Protein AF-A0AAN6GXK7-F1 (afdb_monomer)

Mean predicted aligned error: 8.93 Å

pLDDT: mean 79.87, std 12.77, range [41.44, 94.12]

Solvent-accessible surface area (backbone atoms only — not comparable to full-atom values): 8066 Å² total; per-residue (Å²): 114,95,86,64,70,88,69,85,38,82,77,49,54,64,47,58,82,76,36,94,80,58,89,60,77,57,80,69,54,74,74,61,69,70,63,51,77,49,72,40,46,93,79,42,76,53,55,37,91,84,81,66,44,66,48,57,60,48,28,38,41,39,38,28,72,37,100,48,91,55,30,37,30,41,39,36,23,41,62,41,72,62,52,92,84,50,86,25,40,27,38,35,74,74,49,39,32,43,35,32,75,84,79,69,49,73,46,77,56,86,75,92,74,80,72,55,49,74,48,78,76,72,95,70,81,75,84,85,124

Organism: NCBI:txid329885

Structure (mmCIF, N/CA/C/O backbone):
data_AF-A0AAN6GXK7-F1
#
_entry.id   AF-A0AAN6GXK7-F1
#
loop_
_atom_site.group_PDB
_atom_site.id
_atom_site.type_symbol
_atom_site.label_atom_id
_atom_site.label_alt_id
_atom_site.label_comp_id
_atom_site.label_asym_id
_atom_site.label_entity_id
_atom_site.label_seq_id
_atom_site.pdbx_PDB_ins_code
_atom_site.Cartn_x
_atom_site.Cartn_y
_atom_site.Cartn_z
_atom_site.occupancy
_atom_site.B_iso_or_equiv
_atom_site.auth_seq_id
_atom_site.auth_comp_id
_atom_site.auth_asym_id
_atom_site.auth_atom_id
_atom_site.pdbx_PDB_model_num
ATOM 1 N N . PRO A 1 1 ? 4.589 6.728 -20.899 1.00 56.38 1 PRO A N 1
ATOM 2 C CA . PRO A 1 1 ? 4.367 5.264 -20.802 1.00 56.38 1 PRO A CA 1
ATOM 3 C C . PRO A 1 1 ? 2.864 5.000 -20.832 1.00 56.38 1 PRO A C 1
ATOM 5 O O . PRO A 1 1 ? 2.142 5.814 -20.269 1.00 56.38 1 PRO A O 1
ATOM 8 N N . ALA A 1 2 ? 2.403 3.942 -21.505 1.00 59.19 2 ALA A N 1
ATOM 9 C CA . ALA A 1 2 ? 0.967 3.681 -21.669 1.00 59.19 2 ALA A CA 1
ATOM 10 C C . ALA A 1 2 ? 0.230 3.501 -20.326 1.00 59.19 2 ALA A C 1
ATOM 12 O O . ALA A 1 2 ? -0.938 3.849 -20.218 1.00 59.19 2 ALA A O 1
ATOM 13 N N . ASP A 1 3 ? 0.948 3.058 -19.290 1.00 64.94 3 ASP A N 1
ATOM 14 C CA . ASP A 1 3 ? 0.395 2.789 -17.958 1.00 64.94 3 ASP A CA 1
ATOM 15 C C . ASP A 1 3 ? 0.373 4.015 -17.024 1.00 64.94 3 ASP A C 1
ATOM 17 O O . ASP A 1 3 ? 0.052 3.892 -15.842 1.00 64.94 3 ASP A O 1
ATOM 21 N N . VAL A 1 4 ? 0.762 5.206 -17.502 1.00 68.19 4 VAL A N 1
ATOM 22 C CA . VAL A 1 4 ? 0.724 6.418 -16.668 1.00 68.19 4 VAL A CA 1
ATOM 23 C C . VAL A 1 4 ? -0.699 6.960 -16.603 1.00 68.19 4 VAL A C 1
ATOM 25 O O . VAL A 1 4 ? -1.271 7.390 -17.601 1.00 68.19 4 VAL A O 1
ATOM 28 N N . VAL A 1 5 ? -1.246 6.995 -15.391 1.00 72.81 5 VAL A N 1
ATOM 29 C CA . VAL A 1 5 ? -2.572 7.546 -15.108 1.00 72.81 5 VAL A CA 1
ATOM 30 C C . VAL A 1 5 ? -2.443 9.032 -14.774 1.00 72.81 5 VAL A C 1
ATOM 32 O O . VAL A 1 5 ? -2.166 9.406 -13.638 1.00 72.81 5 VAL A O 1
ATOM 35 N N . HIS A 1 6 ? -2.637 9.895 -15.771 1.00 73.69 6 HIS A N 1
ATOM 36 C CA . HIS A 1 6 ? -2.433 11.345 -15.632 1.00 73.69 6 HIS A CA 1
ATOM 37 C C . HIS A 1 6 ? -3.462 12.057 -14.739 1.00 73.69 6 HIS A C 1
ATOM 39 O O . HIS A 1 6 ? -3.205 13.159 -14.267 1.00 73.69 6 HIS A O 1
ATOM 45 N N . TYR A 1 7 ? -4.616 11.439 -14.501 1.00 72.25 7 TYR A N 1
ATOM 46 C CA . TYR A 1 7 ? -5.739 12.053 -13.790 1.00 72.25 7 TYR A CA 1
ATOM 47 C C . TYR A 1 7 ? -5.865 11.609 -12.324 1.00 72.25 7 TYR A C 1
ATOM 49 O O . TYR A 1 7 ? -6.768 12.089 -11.639 1.00 72.25 7 TYR A O 1
ATOM 57 N N . LEU A 1 8 ? -4.956 10.766 -11.809 1.00 73.88 8 LEU A N 1
ATOM 58 C CA . LEU A 1 8 ? -4.902 10.381 -10.390 1.00 73.88 8 LEU A CA 1
ATOM 59 C C . LEU A 1 8 ? -4.275 11.505 -9.544 1.00 73.88 8 LEU A C 1
ATOM 61 O O . LEU A 1 8 ? -3.184 11.381 -8.989 1.00 73.88 8 LEU A O 1
ATOM 65 N N . LEU A 1 9 ? -4.973 12.635 -9.485 1.00 76.69 9 LEU A N 1
ATOM 66 C CA . LEU A 1 9 ? -4.574 13.836 -8.759 1.00 76.69 9 LEU A CA 1
ATOM 67 C C . LEU A 1 9 ? -5.475 14.036 -7.537 1.00 76.69 9 LEU A C 1
ATOM 69 O O . LEU A 1 9 ? -6.642 13.640 -7.532 1.00 76.69 9 LEU A O 1
ATOM 73 N N . LYS A 1 10 ? -4.950 14.695 -6.497 1.00 74.06 10 LYS A N 1
ATOM 74 C CA . LYS A 1 10 ? -5.686 14.963 -5.245 1.00 74.06 10 LYS A CA 1
ATOM 75 C C . LYS A 1 10 ? -6.996 15.729 -5.482 1.00 74.06 10 LYS A C 1
ATOM 77 O O . LYS A 1 10 ? -7.983 15.490 -4.789 1.00 74.06 10 LYS A O 1
ATOM 82 N N . GLU A 1 11 ? -6.990 16.635 -6.453 1.00 76.25 11 GLU A N 1
ATOM 83 C CA . GLU A 1 11 ? -8.154 17.408 -6.902 1.00 76.25 11 GLU A CA 1
ATOM 84 C C . GLU A 1 11 ? -9.234 16.531 -7.553 1.00 76.25 11 GLU A C 1
ATOM 86 O O . GLU A 1 11 ? -10.417 16.694 -7.262 1.00 76.25 11 GLU A O 1
ATOM 91 N N . ASN A 1 12 ? -8.829 15.525 -8.330 1.00 73.31 12 ASN A N 1
ATOM 92 C CA . ASN A 1 12 ? -9.748 14.623 -9.023 1.00 73.31 12 ASN A CA 1
ATOM 93 C C . ASN A 1 12 ? -10.292 13.517 -8.108 1.00 73.31 12 ASN A C 1
ATOM 95 O O . ASN A 1 12 ? -11.348 12.957 -8.391 1.00 73.31 12 ASN A O 1
ATOM 99 N N . LEU A 1 13 ? -9.611 13.215 -6.996 1.00 71.44 13 LEU A N 1
ATOM 100 C CA . LEU A 1 13 ? -10.016 12.157 -6.066 1.00 71.44 13 LEU A CA 1
ATOM 101 C C . LEU A 1 13 ? -11.420 12.408 -5.486 1.00 71.44 13 LEU A C 1
ATOM 103 O O . LEU A 1 13 ? -12.252 11.512 -5.470 1.00 71.44 13 LEU A O 1
ATOM 107 N N . HIS A 1 14 ? -11.735 13.646 -5.094 1.00 65.25 14 HIS A N 1
ATOM 108 C CA . HIS A 1 14 ? -13.054 13.989 -4.539 1.00 65.25 14 HIS A CA 1
ATOM 109 C C . HIS A 1 14 ? -14.135 14.186 -5.614 1.00 65.25 14 HIS A C 1
ATOM 111 O O . HIS A 1 14 ? -15.325 14.101 -5.313 1.00 65.25 14 HIS A O 1
ATOM 117 N N . ALA A 1 15 ? -13.739 14.419 -6.869 1.00 61.53 15 ALA A N 1
ATOM 118 C CA . ALA A 1 15 ? -14.673 14.615 -7.974 1.00 61.53 15 ALA A CA 1
ATOM 119 C C . ALA A 1 15 ? -15.411 13.318 -8.354 1.00 61.53 15 ALA A C 1
ATOM 121 O O . ALA A 1 15 ? -16.550 13.383 -8.802 1.00 61.53 15 ALA A O 1
ATOM 122 N N . HIS A 1 16 ? -14.821 12.140 -8.131 1.00 54.53 16 HIS A N 1
ATOM 123 C CA . HIS A 1 16 ? -15.440 10.861 -8.510 1.00 54.53 16 HIS A CA 1
ATOM 124 C C . HIS A 1 16 ? -16.355 10.240 -7.455 1.00 54.53 16 HIS A C 1
ATOM 126 O O . HIS A 1 16 ? -17.267 9.503 -7.817 1.00 54.53 16 HIS A O 1
ATOM 132 N N . HIS A 1 17 ? -16.160 10.539 -6.168 1.00 57.66 17 HIS A N 1
ATOM 133 C CA . HIS A 1 17 ? -17.004 9.963 -5.113 1.00 57.66 17 HIS A CA 1
ATOM 134 C C . HIS A 1 17 ? -18.420 10.570 -5.082 1.00 57.66 17 HIS A C 1
ATOM 136 O O . HIS A 1 17 ? -19.337 9.943 -4.556 1.00 57.66 17 HIS A O 1
ATOM 142 N N . HIS A 1 18 ? -18.618 11.762 -5.664 1.00 52.94 18 HIS A N 1
ATOM 143 C CA . HIS A 1 18 ? -19.899 12.482 -5.629 1.00 52.94 18 HIS A CA 1
ATOM 144 C C . HIS A 1 18 ? -20.440 12.949 -6.987 1.00 52.94 18 HIS A C 1
ATOM 146 O O . HIS A 1 18 ? -21.598 13.356 -7.052 1.00 52.94 18 HIS A O 1
ATOM 152 N N . ARG A 1 19 ? -19.659 12.899 -8.075 1.00 53.88 19 ARG A N 1
ATOM 153 C CA . ARG A 1 19 ? -20.092 13.393 -9.391 1.00 53.88 19 ARG A CA 1
ATOM 154 C C . ARG A 1 19 ? -20.161 12.249 -10.400 1.00 53.88 19 ARG A C 1
ATOM 156 O O . ARG A 1 19 ? -19.147 11.782 -10.909 1.00 53.88 19 ARG A O 1
ATOM 163 N N . GLN A 1 20 ? -21.390 11.840 -10.702 1.00 56.00 20 GLN A N 1
ATOM 164 C CA . GLN A 1 20 ? -21.721 10.826 -11.709 1.00 56.00 20 GLN A CA 1
ATOM 165 C C . GLN A 1 20 ? -21.343 11.262 -13.147 1.00 56.00 20 GLN A C 1
ATOM 167 O O . GLN A 1 20 ? -21.242 10.411 -14.022 1.00 56.00 20 GLN A O 1
ATOM 172 N N . ASP A 1 21 ? -21.051 12.556 -13.356 1.00 55.25 21 ASP A N 1
ATOM 173 C CA . ASP A 1 21 ? -20.724 13.198 -14.647 1.00 55.25 21 ASP A CA 1
ATOM 174 C C . ASP A 1 21 ? -19.217 13.416 -14.917 1.00 55.25 21 ASP A C 1
ATOM 176 O O . ASP A 1 21 ? -18.837 14.146 -15.835 1.00 55.25 21 ASP A O 1
ATOM 180 N N . SER A 1 22 ? -18.309 12.834 -14.125 1.00 59.38 22 SER A N 1
ATOM 181 C CA . SER A 1 22 ? -16.872 12.971 -14.412 1.00 59.38 22 SER A CA 1
ATOM 182 C C . SER A 1 22 ? -16.480 12.162 -15.659 1.00 59.38 22 SER A C 1
ATOM 184 O O . SER A 1 22 ? -16.508 10.934 -15.633 1.00 59.38 22 SER A O 1
ATOM 186 N N . MET A 1 23 ? -16.063 12.840 -16.739 1.00 61.34 23 MET A N 1
ATOM 187 C CA . MET A 1 23 ? -15.588 12.215 -17.991 1.00 61.34 23 MET A CA 1
ATOM 188 C C . MET A 1 23 ? -14.196 11.560 -17.889 1.00 61.34 23 MET A C 1
ATOM 190 O O . MET A 1 23 ? -13.653 11.087 -18.888 1.00 61.34 23 MET A O 1
ATOM 194 N N . LEU A 1 24 ? -13.580 11.546 -16.705 1.00 61.44 24 LEU A N 1
ATOM 195 C CA . LEU A 1 24 ? -12.304 10.867 -16.485 1.00 61.44 24 LEU A CA 1
ATOM 196 C C . LEU A 1 24 ? -12.528 9.346 -16.382 1.00 61.44 24 LEU A C 1
ATOM 198 O O . LEU A 1 24 ? -13.565 8.924 -15.863 1.00 61.44 24 LEU A O 1
ATOM 202 N N . PRO A 1 25 ? -11.577 8.498 -16.826 1.00 64.69 25 PRO A N 1
ATOM 203 C CA . PRO A 1 25 ? -11.769 7.052 -16.799 1.00 64.69 25 PRO A CA 1
ATOM 204 C C . PRO A 1 25 ? -12.055 6.555 -15.373 1.00 64.69 25 PRO A C 1
ATOM 206 O O . PRO A 1 25 ? -11.216 6.621 -14.472 1.00 64.69 25 PRO A O 1
ATOM 209 N N . SER A 1 26 ? -13.278 6.066 -15.171 1.00 59.31 26 SER A N 1
ATOM 210 C CA . SER A 1 26 ? -13.843 5.788 -13.847 1.00 59.31 26 SER A CA 1
ATOM 211 C C . SER A 1 26 ? -13.195 4.601 -13.138 1.00 59.31 26 SER A C 1
ATOM 213 O O . SER A 1 26 ? -13.203 4.551 -11.911 1.00 59.31 26 SER A O 1
ATOM 215 N N . ALA A 1 27 ? -12.609 3.664 -13.889 1.00 65.12 27 ALA A N 1
ATOM 216 C CA . ALA A 1 27 ? -12.121 2.398 -13.349 1.00 65.12 27 ALA A CA 1
ATOM 217 C C . ALA A 1 27 ? -11.001 2.575 -12.312 1.00 65.12 27 ALA A C 1
ATOM 219 O O . ALA A 1 27 ? -11.037 1.933 -11.271 1.00 65.12 27 ALA A O 1
ATOM 220 N N . VAL A 1 28 ? -10.031 3.462 -12.561 1.00 67.50 28 VAL A N 1
ATOM 221 C CA . VAL A 1 28 ? -8.910 3.682 -11.624 1.00 67.50 28 VAL A CA 1
ATOM 222 C C . VAL A 1 28 ? -9.302 4.637 -10.495 1.00 67.50 28 VAL A C 1
ATOM 224 O O . VAL A 1 28 ? -8.843 4.482 -9.368 1.00 67.50 28 VAL A O 1
ATOM 227 N N . MET A 1 29 ? -10.165 5.617 -10.777 1.00 73.31 29 MET A N 1
ATOM 228 C CA . MET A 1 29 ? -10.552 6.635 -9.794 1.00 73.31 29 MET A CA 1
ATOM 229 C C . MET A 1 29 ? -11.555 6.129 -8.758 1.00 73.31 29 MET A C 1
ATOM 231 O O . MET A 1 29 ? -11.532 6.607 -7.630 1.00 73.31 29 MET A O 1
ATOM 235 N N . LYS A 1 30 ? -12.425 5.177 -9.119 1.00 72.44 30 LYS A N 1
ATOM 236 C CA . LYS A 1 30 ? -13.468 4.648 -8.225 1.00 72.44 30 LYS A CA 1
ATOM 237 C C . LYS A 1 30 ? -12.894 3.975 -6.976 1.00 72.44 30 LYS A C 1
ATOM 239 O O . LYS A 1 30 ? -13.465 4.115 -5.899 1.00 72.44 30 LYS A O 1
ATOM 244 N N . ASP A 1 31 ? -11.778 3.269 -7.133 1.00 75.50 31 ASP A N 1
ATOM 245 C CA . ASP A 1 31 ? -11.151 2.493 -6.058 1.00 75.50 31 ASP A CA 1
ATOM 246 C C . ASP A 1 31 ? -9.922 3.212 -5.465 1.00 75.50 31 ASP A C 1
ATOM 248 O O . ASP A 1 31 ? -9.176 2.645 -4.664 1.00 75.50 31 ASP A O 1
ATOM 252 N N . ALA A 1 32 ? -9.688 4.470 -5.855 1.00 79.62 32 ALA A N 1
ATOM 253 C CA . ALA A 1 32 ? -8.565 5.255 -5.372 1.00 79.62 32 ALA A CA 1
ATOM 254 C C . ALA A 1 32 ? -8.785 5.669 -3.911 1.00 79.62 32 ALA A C 1
ATOM 256 O O . ALA A 1 32 ? -9.653 6.477 -3.591 1.00 79.62 32 ALA A O 1
ATOM 257 N N . LEU A 1 33 ? -7.943 5.154 -3.017 1.00 82.75 33 LEU A N 1
ATOM 258 C CA . LEU A 1 33 ? -7.975 5.516 -1.604 1.00 82.75 33 LEU A CA 1
ATOM 259 C C . LEU A 1 33 ? -6.938 6.587 -1.292 1.00 82.75 33 LEU A C 1
ATOM 261 O O . LEU A 1 33 ? -5.787 6.533 -1.738 1.00 82.75 33 LEU A O 1
ATOM 265 N N . ARG A 1 34 ? -7.318 7.533 -0.431 1.00 81.38 34 ARG A N 1
ATOM 266 C CA . ARG A 1 34 ? -6.333 8.391 0.217 1.00 81.38 34 ARG A CA 1
ATOM 267 C C . ARG A 1 34 ? -5.477 7.528 1.142 1.00 81.38 34 ARG A C 1
ATOM 269 O O . ARG A 1 34 ? -5.997 6.791 1.978 1.00 81.38 34 ARG A O 1
ATOM 276 N N . GLY A 1 35 ? -4.160 7.652 1.003 1.00 87.69 35 GLY A N 1
ATOM 277 C CA . GLY A 1 35 ? -3.220 6.910 1.829 1.00 87.69 35 GLY A CA 1
ATOM 278 C C . GLY A 1 35 ? -2.026 7.734 2.279 1.00 87.69 35 GLY A C 1
ATOM 279 O O . GLY A 1 35 ? -1.634 8.703 1.627 1.00 87.69 35 GLY A O 1
ATOM 280 N N . ARG A 1 36 ? -1.442 7.335 3.408 1.00 90.94 36 ARG A N 1
ATOM 281 C CA . ARG A 1 36 ? -0.142 7.813 3.878 1.00 90.94 36 ARG A CA 1
ATOM 282 C C . ARG A 1 36 ? 0.909 6.767 3.541 1.00 90.94 36 ARG A C 1
ATOM 284 O O . ARG A 1 36 ? 0.742 5.601 3.878 1.00 90.94 36 ARG A O 1
ATOM 291 N N . TRP A 1 37 ? 1.981 7.209 2.898 1.00 92.94 37 TRP A N 1
ATOM 292 C CA . TRP A 1 37 ? 3.093 6.362 2.485 1.00 92.94 37 TRP A CA 1
ATOM 293 C C . TRP A 1 37 ? 4.353 6.832 3.195 1.00 92.94 37 TRP A C 1
ATOM 295 O O . TRP A 1 37 ? 4.614 8.035 3.254 1.00 92.94 37 TRP A O 1
ATOM 305 N N . ARG A 1 38 ? 5.136 5.894 3.722 1.00 91.62 38 ARG A N 1
ATOM 306 C CA . ARG A 1 38 ? 6.473 6.175 4.254 1.00 91.62 38 ARG A CA 1
ATOM 307 C C . ARG A 1 38 ? 7.439 5.063 3.877 1.00 91.62 38 ARG A C 1
ATOM 309 O O . ARG A 1 38 ? 7.045 3.902 3.806 1.00 91.62 38 ARG A O 1
ATOM 316 N N . LEU A 1 39 ? 8.691 5.441 3.657 1.00 92.00 39 LEU A N 1
ATO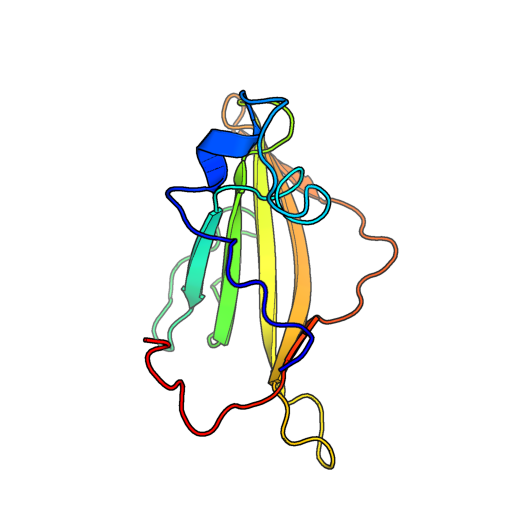M 317 C CA . LEU A 1 39 ? 9.811 4.521 3.502 1.00 92.00 39 LEU A CA 1
ATOM 318 C C . LEU A 1 39 ? 10.587 4.506 4.821 1.00 92.00 39 LEU A C 1
ATOM 320 O O . LEU A 1 39 ? 10.934 5.575 5.327 1.00 92.00 39 LEU A O 1
ATOM 324 N N . SER A 1 40 ? 10.828 3.325 5.382 1.00 90.12 40 SER A N 1
ATOM 325 C CA . SER A 1 40 ? 11.650 3.174 6.579 1.00 90.12 40 SER A CA 1
ATOM 326 C C . SER A 1 40 ? 13.114 3.496 6.263 1.00 90.12 40 SER A C 1
ATOM 328 O O . SER A 1 40 ? 13.660 3.107 5.225 1.00 90.12 40 SER A O 1
ATOM 330 N N . GLY A 1 41 ? 13.740 4.261 7.156 1.00 84.19 41 GLY A N 1
ATOM 331 C CA . GLY A 1 41 ? 15.129 4.689 7.017 1.00 84.19 41 GLY A CA 1
ATOM 332 C C . GLY A 1 41 ? 16.124 3.785 7.760 1.00 84.19 41 GLY A C 1
ATOM 333 O O . GLY A 1 41 ? 15.716 3.020 8.633 1.00 84.19 41 GLY A O 1
ATOM 334 N N . PRO A 1 42 ? 17.433 3.942 7.491 1.00 71.88 42 PRO A N 1
ATOM 335 C CA . PRO A 1 42 ? 18.525 3.163 8.102 1.00 71.88 42 PRO A CA 1
ATOM 336 C C . PRO A 1 42 ? 18.622 3.268 9.630 1.00 71.88 42 PRO A C 1
ATOM 338 O O . PRO A 1 42 ? 19.245 2.431 10.273 1.00 71.88 42 PRO A O 1
ATOM 341 N N . ALA A 1 43 ? 18.020 4.301 10.225 1.00 62.50 43 ALA A N 1
ATOM 342 C CA . ALA A 1 43 ? 18.002 4.528 11.670 1.00 62.50 43 ALA A CA 1
ATOM 343 C C . ALA A 1 43 ? 16.602 4.349 12.283 1.00 62.50 43 ALA A C 1
ATOM 345 O O . ALA A 1 43 ? 16.352 4.842 13.385 1.00 62.50 43 ALA A O 1
ATOM 346 N N . SER A 1 44 ? 15.665 3.704 11.574 1.00 69.06 44 SER A N 1
ATOM 347 C CA . SER A 1 44 ? 14.331 3.460 12.124 1.00 69.06 44 SER A CA 1
ATOM 348 C C . SER A 1 44 ? 14.418 2.415 13.237 1.00 69.06 44 SER A C 1
ATOM 350 O O . SER A 1 44 ? 14.451 1.219 12.992 1.00 69.06 44 SER A O 1
ATOM 352 N N . SER A 1 45 ? 14.465 2.872 14.487 1.00 68.62 45 SER A N 1
ATOM 353 C CA . SER A 1 45 ? 14.226 2.037 15.672 1.00 68.62 45 SER A CA 1
ATOM 354 C C . SER A 1 45 ? 12.744 2.003 16.053 1.00 68.62 45 SER A C 1
ATOM 356 O O . SER A 1 45 ? 12.377 1.529 17.132 1.00 68.62 45 SER A O 1
ATOM 358 N N . VAL A 1 46 ? 11.885 2.533 15.178 1.00 79.25 46 VAL A N 1
ATOM 359 C CA . VAL A 1 46 ? 10.444 2.561 15.384 1.00 79.25 46 VAL A CA 1
ATOM 360 C C . VAL A 1 46 ? 9.957 1.120 15.414 1.00 79.25 46 VAL A C 1
ATOM 362 O O . VAL A 1 46 ? 10.190 0.346 14.485 1.00 79.25 46 VAL A O 1
ATOM 365 N N . ARG A 1 47 ? 9.303 0.752 16.517 1.00 82.06 47 ARG A N 1
ATOM 366 C CA . ARG A 1 47 ? 8.568 -0.504 16.586 1.00 82.06 47 ARG A CA 1
ATOM 367 C C . ARG A 1 47 ? 7.270 -0.335 15.831 1.00 82.06 47 ARG A C 1
ATOM 369 O O . ARG A 1 47 ? 6.502 0.592 16.100 1.00 82.06 47 ARG A O 1
ATOM 376 N N . ASP A 1 48 ? 7.026 -1.244 14.909 1.00 80.56 48 ASP A N 1
ATOM 377 C CA . ASP A 1 48 ? 5.776 -1.284 14.197 1.00 80.56 48 ASP A CA 1
ATOM 378 C C . ASP A 1 48 ? 4.638 -1.597 15.173 1.00 80.56 48 ASP A C 1
ATOM 380 O O . ASP A 1 48 ? 4.665 -2.578 15.913 1.00 80.56 48 ASP A O 1
ATOM 384 N N . ALA A 1 49 ? 3.617 -0.746 15.185 1.00 75.75 49 ALA A N 1
ATOM 385 C CA . ALA A 1 49 ? 2.539 -0.860 16.161 1.00 75.75 49 ALA A CA 1
ATOM 386 C C . ALA A 1 49 ? 1.595 -2.055 15.911 1.00 75.75 49 ALA A C 1
ATOM 388 O O . ALA A 1 49 ? 0.754 -2.321 16.762 1.00 75.75 49 ALA A O 1
ATOM 389 N N . VAL A 1 50 ? 1.692 -2.748 14.766 1.00 77.06 50 VAL A N 1
ATOM 390 C CA . VAL A 1 50 ? 0.877 -3.945 14.481 1.00 77.06 50 VAL A CA 1
ATOM 391 C C . VAL A 1 50 ? 1.632 -5.222 14.811 1.00 77.06 50 VAL A C 1
ATOM 393 O O . VAL A 1 50 ? 1.113 -6.095 15.495 1.00 77.06 50 VAL A O 1
ATOM 396 N N . THR A 1 51 ? 2.844 -5.343 14.286 1.00 79.06 51 THR A N 1
ATOM 397 C CA . THR A 1 51 ? 3.675 -6.545 14.400 1.00 79.06 51 THR A CA 1
ATOM 398 C C . THR A 1 51 ? 4.509 -6.547 15.679 1.00 79.06 51 THR A C 1
ATOM 400 O O . THR A 1 51 ? 4.920 -7.605 16.142 1.00 79.06 51 THR A O 1
ATOM 403 N N . GLY A 1 52 ? 4.752 -5.376 16.275 1.00 82.19 52 GLY A N 1
ATOM 404 C CA . GLY A 1 52 ? 5.646 -5.203 17.421 1.00 82.19 52 GLY A CA 1
ATOM 405 C C . GLY A 1 52 ? 7.133 -5.308 17.065 1.00 82.19 52 GLY A C 1
ATOM 406 O O . GLY A 1 52 ? 7.984 -5.117 17.939 1.00 82.19 52 GLY A O 1
ATOM 407 N N . GLU A 1 53 ? 7.453 -5.592 15.801 1.00 84.12 53 GLU A N 1
ATOM 408 C CA . GLU A 1 53 ? 8.812 -5.762 15.299 1.00 84.12 53 GLU A CA 1
ATOM 409 C C . GLU A 1 53 ? 9.481 -4.408 15.055 1.00 84.12 53 GLU A C 1
ATOM 411 O O . GLU A 1 53 ? 8.823 -3.393 14.821 1.00 84.12 53 GLU A O 1
ATOM 416 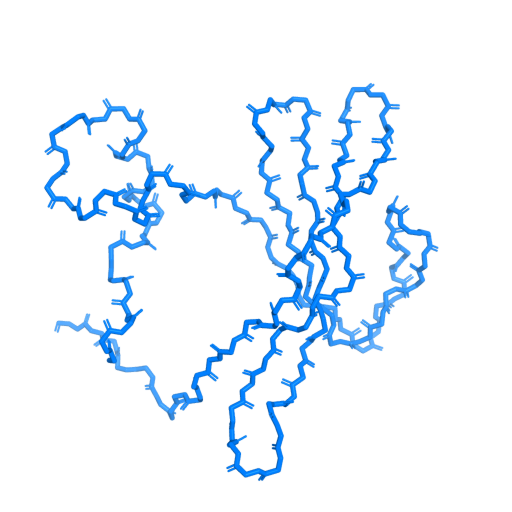N N . VAL A 1 54 ? 10.811 -4.375 15.128 1.00 85.56 54 VAL A N 1
ATOM 417 C CA . VAL A 1 54 ? 11.569 -3.187 14.726 1.00 85.56 54 VA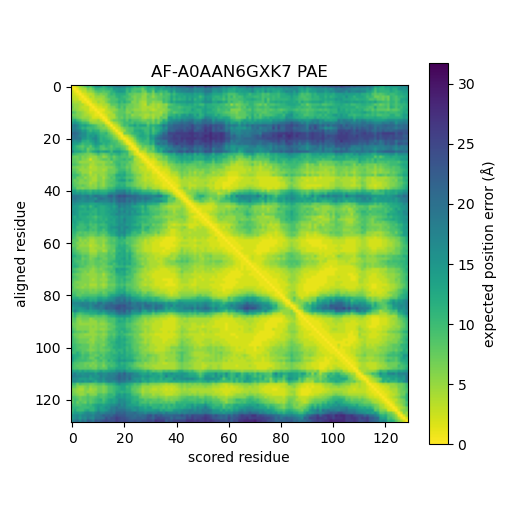L A CA 1
ATOM 418 C C . VAL A 1 54 ? 11.544 -3.108 13.207 1.00 85.56 54 VAL A C 1
ATOM 420 O O . VAL A 1 54 ? 11.833 -4.095 12.532 1.00 85.56 54 VAL A O 1
ATOM 423 N N . GLU A 1 55 ? 11.202 -1.938 12.678 1.00 84.38 55 GLU A N 1
ATOM 424 C CA . GLU A 1 55 ? 11.172 -1.712 11.237 1.00 84.38 55 GLU A CA 1
ATOM 425 C C . GLU A 1 55 ? 12.529 -2.001 10.592 1.00 84.38 55 GLU A C 1
ATOM 427 O O . GLU A 1 55 ? 13.558 -1.460 11.000 1.00 84.38 55 GLU A O 1
ATOM 432 N N . ALA A 1 56 ? 12.527 -2.820 9.542 1.00 84.00 56 ALA A N 1
ATOM 433 C CA . ALA A 1 56 ? 13.716 -3.013 8.727 1.00 84.00 56 ALA A CA 1
ATOM 434 C C . ALA A 1 56 ? 13.889 -1.834 7.762 1.00 84.00 56 ALA A C 1
ATOM 436 O O . ALA A 1 56 ? 12.908 -1.262 7.289 1.00 84.00 56 ALA A O 1
ATOM 437 N N . GLU A 1 57 ? 15.130 -1.479 7.432 1.00 87.62 57 GLU A N 1
ATOM 438 C CA . GLU A 1 57 ? 15.425 -0.471 6.410 1.00 87.62 57 GLU A CA 1
ATOM 439 C C . GLU A 1 57 ? 14.889 -0.896 5.030 1.00 87.62 57 GLU A C 1
ATOM 441 O O . GLU A 1 57 ? 14.994 -2.059 4.634 1.00 87.62 57 GLU A O 1
ATOM 446 N N . GLY A 1 58 ? 14.350 0.062 4.267 1.00 88.25 58 GLY A N 1
ATOM 447 C CA . GLY A 1 58 ? 13.891 -0.189 2.897 1.00 88.25 58 GLY A CA 1
ATOM 448 C C . GLY A 1 58 ? 12.504 -0.834 2.806 1.00 88.25 58 GLY A C 1
ATOM 449 O O . GLY A 1 58 ? 12.142 -1.391 1.766 1.00 88.25 58 GLY A O 1
ATOM 450 N N . GLU A 1 59 ? 11.707 -0.747 3.866 1.00 91.88 59 GLU A N 1
ATOM 451 C CA . GLU A 1 59 ? 10.309 -1.158 3.886 1.00 91.88 59 GLU A CA 1
ATOM 452 C C . GLU A 1 59 ? 9.383 0.033 3.615 1.00 91.88 59 GLU A C 1
ATOM 454 O O . GLU A 1 59 ? 9.519 1.127 4.166 1.00 91.88 59 GLU A O 1
ATOM 459 N N . VAL A 1 60 ? 8.421 -0.168 2.719 1.00 93.88 60 VAL A N 1
ATOM 460 C CA . VAL A 1 60 ? 7.375 0.806 2.416 1.00 93.88 60 VAL A CA 1
ATOM 461 C C . VAL A 1 60 ? 6.141 0.447 3.225 1.00 93.88 60 VAL A C 1
ATOM 463 O O . VAL A 1 60 ? 5.573 -0.633 3.062 1.00 93.88 60 VAL A O 1
ATOM 466 N N . HIS A 1 61 ? 5.704 1.384 4.060 1.00 93.19 61 HIS A N 1
ATOM 467 C CA . HIS A 1 61 ? 4.473 1.270 4.829 1.00 93.19 61 HIS A CA 1
ATOM 468 C C . HIS A 1 61 ? 3.406 2.150 4.200 1.00 93.19 61 HIS A C 1
ATOM 470 O O . HIS A 1 61 ? 3.618 3.347 3.970 1.00 93.19 61 HIS A O 1
ATOM 476 N N . VAL A 1 62 ? 2.249 1.550 3.954 1.00 94.12 62 VAL A N 1
ATOM 477 C CA . VAL A 1 62 ? 1.092 2.213 3.366 1.00 94.12 62 VAL A CA 1
ATOM 478 C C . VAL A 1 62 ? -0.074 2.089 4.320 1.00 94.12 62 VAL A C 1
ATOM 480 O O . VAL A 1 62 ? -0.444 0.984 4.710 1.00 94.12 62 VAL A O 1
ATOM 483 N N . GLU A 1 63 ? -0.670 3.220 4.668 1.00 93.75 63 GLU A N 1
ATOM 484 C CA . GLU A 1 63 ? -1.898 3.263 5.448 1.00 93.75 63 GLU A CA 1
ATOM 485 C C . GLU A 1 63 ? -3.012 3.896 4.639 1.00 93.75 63 GLU A C 1
ATOM 487 O O . GLU A 1 63 ? -2.854 5.020 4.166 1.00 93.75 63 GLU A O 1
ATOM 492 N N . THR A 1 64 ? -4.140 3.208 4.512 1.00 93.19 64 THR A N 1
ATOM 493 C CA . THR A 1 64 ? -5.327 3.717 3.821 1.00 93.19 64 THR A CA 1
ATOM 494 C C . THR A 1 64 ? -6.553 3.631 4.715 1.00 93.19 64 THR A C 1
ATOM 496 O O . THR A 1 64 ? -6.593 2.896 5.706 1.00 93.19 64 THR A O 1
ATOM 499 N N . GLU A 1 65 ? -7.584 4.384 4.355 1.00 90.56 65 GLU A N 1
ATOM 500 C CA . GLU A 1 65 ? -8.911 4.196 4.933 1.00 90.56 65 GLU A CA 1
ATOM 501 C C . GLU A 1 65 ? -9.448 2.803 4.573 1.00 90.56 65 GLU A C 1
ATOM 503 O O . GLU A 1 65 ? -9.164 2.272 3.495 1.00 90.56 65 GLU A O 1
ATOM 508 N N . GLY A 1 66 ? -10.168 2.183 5.509 1.00 87.31 66 GLY A N 1
ATOM 509 C CA . GLY A 1 66 ? -10.899 0.948 5.256 1.00 87.31 66 GLY A CA 1
ATOM 510 C C . GLY A 1 66 ? -12.311 1.208 4.737 1.00 87.31 66 GLY A C 1
ATOM 511 O O . GLY A 1 66 ? -12.783 2.341 4.724 1.00 87.31 66 GLY A O 1
ATOM 512 N N . VAL A 1 67 ? -13.026 0.138 4.375 1.00 86.56 67 VAL A N 1
ATOM 513 C CA . VAL A 1 67 ? -14.425 0.224 3.901 1.00 86.56 67 VAL A CA 1
ATOM 514 C C . VAL A 1 67 ? -15.342 0.908 4.925 1.00 86.56 67 VAL A C 1
ATOM 516 O O . VAL A 1 67 ? -16.281 1.608 4.559 1.00 86.56 67 VAL A O 1
ATOM 519 N N . VAL A 1 68 ? -15.066 0.716 6.219 1.00 89.44 68 VAL A N 1
ATOM 520 C CA . VAL A 1 68 ? -15.778 1.379 7.319 1.00 89.44 68 VAL A CA 1
ATOM 521 C C . VAL A 1 68 ? -14.809 2.341 8.013 1.00 89.44 68 VAL A C 1
ATOM 523 O O . VAL A 1 68 ? -13.699 1.907 8.325 1.00 89.44 68 VAL A O 1
ATOM 526 N N . PRO A 1 69 ? -15.214 3.580 8.369 1.00 89.19 69 PRO A N 1
ATOM 527 C CA . PRO A 1 69 ? -14.327 4.585 8.977 1.00 89.19 69 PRO A CA 1
ATOM 528 C C . PRO A 1 69 ? -13.608 4.151 10.264 1.00 89.19 69 PRO A C 1
ATOM 530 O O . PRO A 1 69 ? -12.576 4.715 10.631 1.00 89.19 69 PRO A O 1
ATOM 533 N N . LYS A 1 70 ? -14.146 3.138 10.959 1.00 93.44 70 LYS A N 1
ATOM 534 C CA . LYS A 1 70 ? -13.515 2.544 12.144 1.00 93.44 70 LYS A CA 1
ATOM 535 C C . LYS A 1 70 ? -12.257 1.735 11.822 1.00 93.44 70 LYS A C 1
ATOM 537 O O . LYS A 1 70 ? -11.485 1.466 12.733 1.00 93.44 70 LYS A O 1
ATOM 542 N N . TYR A 1 71 ? -12.043 1.348 10.566 1.00 93.25 71 TYR A N 1
ATOM 543 C CA . TYR A 1 71 ? -10.888 0.566 10.148 1.00 93.25 71 TYR A CA 1
ATOM 544 C C . TYR A 1 71 ? -9.875 1.411 9.381 1.00 93.25 71 TYR A C 1
ATOM 546 O O . TYR A 1 71 ? -10.216 2.181 8.484 1.00 93.25 71 TYR A O 1
ATOM 554 N N . THR A 1 72 ? -8.606 1.194 9.700 1.00 93.31 72 THR A N 1
ATOM 555 C CA . THR A 1 72 ? -7.466 1.608 8.884 1.00 93.31 72 THR A CA 1
ATOM 556 C C . THR A 1 72 ? -6.784 0.363 8.353 1.00 93.31 72 THR A C 1
ATOM 558 O O . THR A 1 72 ? -6.584 -0.609 9.079 1.00 93.31 72 THR A O 1
ATOM 561 N N . TYR A 1 73 ? -6.440 0.382 7.078 1.00 93.88 73 TYR A N 1
ATOM 562 C CA . TYR A 1 73 ? -5.738 -0.699 6.410 1.00 93.88 73 TYR A CA 1
ATOM 563 C C . TYR A 1 73 ? -4.253 -0.376 6.368 1.00 93.88 73 TYR A C 1
ATOM 565 O O . TYR A 1 73 ? -3.879 0.745 6.031 1.00 93.88 73 TYR A O 1
ATOM 573 N N . ARG A 1 74 ? -3.412 -1.340 6.746 1.00 93.38 74 ARG A N 1
ATOM 574 C CA . ARG A 1 74 ? -1.952 -1.190 6.778 1.00 93.38 74 ARG A CA 1
ATOM 575 C C . ARG A 1 74 ? -1.316 -2.259 5.908 1.00 93.38 74 ARG A C 1
ATOM 577 O O . ARG A 1 74 ? -1.539 -3.441 6.146 1.00 93.38 74 ARG A O 1
ATOM 584 N N . MET A 1 75 ? -0.537 -1.849 4.916 1.00 94.06 75 MET A N 1
ATOM 585 C CA . MET A 1 75 ? 0.185 -2.735 4.003 1.00 94.06 75 MET A CA 1
ATOM 586 C C . MET A 1 75 ? 1.677 -2.481 4.134 1.00 94.06 75 MET A C 1
ATOM 588 O O . MET A 1 75 ? 2.116 -1.329 4.079 1.00 94.06 75 MET A O 1
ATOM 592 N N . HIS A 1 76 ? 2.448 -3.552 4.288 1.00 93.19 76 HIS A N 1
ATOM 593 C CA . HIS A 1 76 ? 3.904 -3.487 4.320 1.00 93.19 76 HIS A CA 1
ATOM 594 C C . HIS A 1 76 ? 4.489 -4.137 3.076 1.00 93.19 76 HIS A C 1
ATOM 596 O O . HIS A 1 76 ? 4.085 -5.236 2.678 1.00 93.19 76 HIS A O 1
ATOM 602 N N . PHE A 1 77 ? 5.490 -3.472 2.508 1.00 94.12 77 PHE A N 1
ATOM 603 C CA . PHE A 1 77 ? 6.216 -3.946 1.344 1.00 94.12 77 PHE A CA 1
ATOM 604 C C . PHE A 1 77 ? 7.721 -3.858 1.546 1.00 94.12 77 PHE A C 1
ATOM 606 O O . PHE A 1 77 ? 8.221 -2.863 2.053 1.00 94.12 77 PHE A O 1
ATOM 613 N N . ALA A 1 78 ? 8.457 -4.841 1.042 1.00 92.62 78 ALA A N 1
ATOM 614 C CA . ALA A 1 78 ? 9.894 -4.712 0.846 1.00 92.62 78 ALA A CA 1
ATOM 615 C C . ALA A 1 78 ? 10.180 -4.041 -0.501 1.00 92.62 78 ALA A C 1
ATOM 617 O O . ALA A 1 78 ? 9.752 -4.546 -1.548 1.00 92.62 78 ALA A O 1
ATOM 618 N N . LEU A 1 79 ? 10.936 -2.942 -0.487 1.00 91.94 79 LEU A N 1
ATOM 619 C CA . LEU A 1 79 ? 11.482 -2.352 -1.703 1.00 91.94 79 LEU A CA 1
ATOM 620 C C . LEU A 1 79 ? 12.693 -3.171 -2.158 1.00 91.94 79 LEU A C 1
ATOM 622 O O . LEU A 1 79 ? 13.711 -3.242 -1.478 1.00 91.94 79 LEU A O 1
ATOM 626 N N . ALA A 1 80 ? 12.587 -3.800 -3.326 1.00 88.81 80 ALA A N 1
ATOM 627 C CA . ALA A 1 80 ? 13.626 -4.681 -3.844 1.00 88.81 80 ALA A CA 1
ATOM 628 C C . ALA A 1 80 ? 13.857 -4.478 -5.345 1.00 88.81 80 ALA A C 1
ATOM 630 O O . ALA A 1 80 ? 13.032 -3.914 -6.062 1.00 88.81 80 ALA A O 1
ATOM 631 N N . GLN A 1 81 ? 14.972 -5.000 -5.855 1.00 87.69 81 GLN A N 1
ATOM 632 C CA . GLN A 1 81 ? 15.182 -5.115 -7.298 1.00 87.69 81 GLN A CA 1
ATOM 633 C C . GLN A 1 81 ? 14.375 -6.279 -7.889 1.00 87.69 81 GLN A C 1
ATOM 635 O O . GLN A 1 81 ? 14.233 -7.345 -7.286 1.00 87.69 81 GLN A O 1
ATOM 640 N N . ALA A 1 82 ? 13.884 -6.093 -9.114 1.00 84.44 82 ALA A N 1
ATOM 641 C CA . ALA A 1 82 ? 13.095 -7.082 -9.847 1.00 84.44 82 ALA A CA 1
ATOM 642 C C . ALA A 1 82 ? 13.924 -8.246 -10.435 1.00 84.44 82 ALA A C 1
ATOM 644 O O . ALA A 1 82 ? 13.345 -9.178 -10.987 1.00 84.44 82 ALA A O 1
ATOM 645 N N . GLY A 1 83 ? 15.257 -8.222 -10.311 1.00 80.06 83 GLY A N 1
ATOM 646 C CA . GLY A 1 83 ? 16.164 -9.285 -10.757 1.00 80.06 83 GLY A CA 1
ATOM 647 C C . GLY A 1 83 ? 17.438 -8.755 -11.423 1.00 80.06 83 GLY A C 1
ATOM 648 O O . GLY A 1 83 ? 17.671 -7.548 -11.476 1.00 80.06 83 GLY A O 1
ATOM 649 N N . LYS A 1 84 ? 18.279 -9.672 -11.929 1.00 67.62 84 LYS A N 1
ATOM 650 C CA . LYS A 1 84 ? 19.558 -9.339 -12.591 1.00 67.62 84 LYS A CA 1
ATOM 651 C C . LYS A 1 84 ? 19.386 -8.825 -14.031 1.00 67.62 84 LYS A C 1
ATOM 653 O O . LYS A 1 84 ? 20.169 -7.985 -14.460 1.00 67.62 84 LYS A O 1
ATOM 658 N N . GLY A 1 85 ? 18.376 -9.308 -14.762 1.00 66.81 85 GLY A N 1
ATOM 659 C CA . GLY A 1 85 ? 18.147 -8.953 -16.174 1.00 66.81 85 GLY A CA 1
ATOM 660 C C . GLY A 1 85 ? 17.242 -7.734 -16.371 1.00 66.81 85 GLY A C 1
ATOM 661 O O . GLY A 1 85 ? 17.551 -6.840 -17.155 1.00 66.81 85 GLY A O 1
ATOM 662 N N . ALA A 1 86 ? 16.148 -7.656 -15.612 1.00 65.62 86 ALA A N 1
ATOM 663 C CA . ALA A 1 86 ? 15.278 -6.490 -15.601 1.00 65.62 86 ALA A CA 1
ATOM 664 C C . ALA A 1 86 ? 15.812 -5.489 -14.577 1.00 65.62 86 ALA A C 1
ATOM 666 O O . ALA A 1 86 ? 15.749 -5.712 -13.370 1.00 65.62 86 ALA A O 1
ATOM 667 N N . ARG A 1 87 ? 16.299 -4.346 -15.057 1.00 70.88 87 ARG A N 1
ATO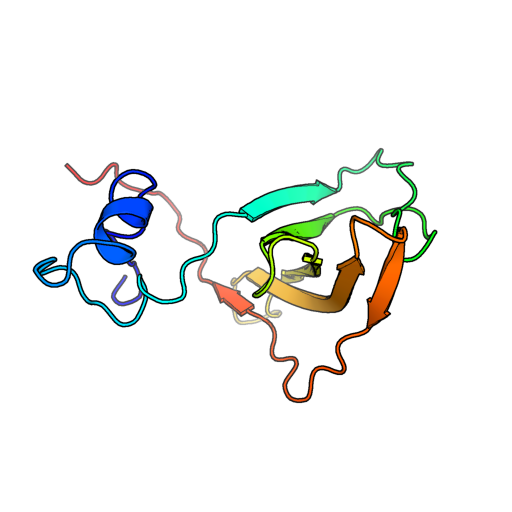M 668 C CA . ARG A 1 87 ? 16.728 -3.207 -14.237 1.00 70.88 87 ARG A CA 1
ATOM 669 C C . ARG A 1 87 ? 15.563 -2.548 -13.473 1.00 70.88 87 ARG A C 1
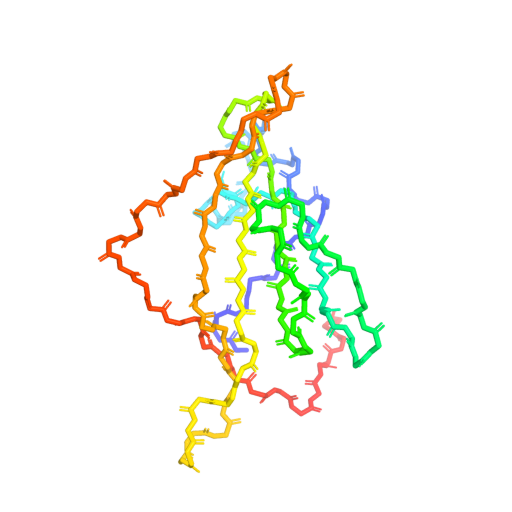ATOM 671 O O . ARG A 1 87 ? 15.695 -1.394 -13.102 1.00 70.88 87 ARG A O 1
ATOM 678 N N . ASN A 1 88 ? 14.454 -3.224 -13.220 1.00 83.81 88 ASN A N 1
ATOM 679 C CA . ASN A 1 88 ? 13.264 -2.652 -12.600 1.00 83.81 88 ASN A CA 1
ATOM 680 C C . ASN A 1 88 ? 13.292 -2.809 -11.077 1.00 83.81 88 ASN A C 1
ATOM 682 O O . ASN A 1 88 ? 14.039 -3.630 -10.539 1.00 83.81 88 ASN A O 1
ATOM 686 N N . ASN A 1 89 ? 12.467 -2.019 -10.394 1.00 88.94 89 ASN A N 1
ATOM 687 C CA . ASN A 1 89 ? 12.230 -2.154 -8.960 1.00 88.94 89 ASN A CA 1
ATOM 688 C C . ASN A 1 89 ? 10.896 -2.871 -8.730 1.00 88.94 89 ASN A C 1
ATOM 690 O O . ASN A 1 89 ? 10.043 -2.924 -9.624 1.00 88.94 89 ASN A O 1
ATOM 694 N N . LYS A 1 90 ? 10.744 -3.450 -7.540 1.00 92.38 90 LYS A N 1
ATOM 695 C CA . LYS A 1 90 ? 9.521 -4.105 -7.095 1.00 92.38 90 LYS A CA 1
ATOM 696 C C . LYS A 1 90 ? 9.197 -3.797 -5.632 1.00 92.38 90 LYS A C 1
ATOM 698 O O . LYS A 1 90 ? 10.100 -3.557 -4.833 1.00 92.38 90 LYS A O 1
ATOM 703 N N . LEU 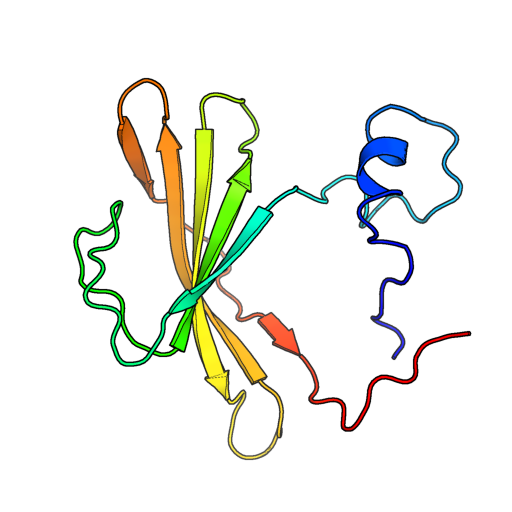A 1 91 ? 7.912 -3.867 -5.298 1.00 93.69 91 LEU A N 1
ATOM 704 C CA . LEU A 1 91 ? 7.376 -3.877 -3.940 1.00 93.69 91 LEU A CA 1
ATOM 705 C C . LEU A 1 91 ? 6.857 -5.289 -3.695 1.00 93.69 91 LEU A C 1
ATOM 707 O O . LEU A 1 91 ? 5.864 -5.698 -4.297 1.00 93.69 91 LEU A O 1
ATOM 711 N N . ALA A 1 92 ? 7.563 -6.053 -2.867 1.00 92.94 92 ALA A N 1
ATOM 712 C CA . ALA A 1 92 ? 7.149 -7.397 -2.479 1.00 92.94 92 ALA A CA 1
ATOM 713 C C . ALA A 1 92 ? 6.318 -7.336 -1.194 1.00 92.94 92 ALA A C 1
ATOM 715 O O . ALA A 1 92 ? 6.710 -6.642 -0.261 1.00 92.94 92 ALA A O 1
ATOM 716 N N . TRP A 1 93 ? 5.200 -8.058 -1.140 1.00 92.88 93 TRP A N 1
ATOM 717 C CA . TRP A 1 93 ? 4.343 -8.113 0.044 1.00 92.88 93 TRP A CA 1
ATOM 718 C C . TRP A 1 93 ? 5.093 -8.662 1.264 1.00 92.88 93 TRP A C 1
ATOM 720 O O . TRP A 1 93 ? 5.798 -9.666 1.168 1.00 92.88 93 TRP A O 1
ATOM 730 N N . LYS A 1 94 ? 4.928 -7.991 2.407 1.00 91.81 94 LYS A N 1
ATOM 731 C CA . LYS A 1 94 ? 5.353 -8.461 3.737 1.00 91.81 94 LYS A CA 1
ATOM 732 C C . LYS A 1 94 ? 4.156 -8.822 4.605 1.00 91.81 94 LYS A C 1
ATOM 734 O O . LYS A 1 94 ? 4.194 -9.808 5.328 1.00 91.81 94 LYS A O 1
ATOM 739 N N . GLY A 1 95 ? 3.087 -8.040 4.498 1.00 92.25 95 GLY A N 1
ATOM 740 C CA . GLY A 1 95 ? 1.819 -8.359 5.128 1.00 92.25 95 GLY A CA 1
ATOM 741 C C . GLY A 1 95 ? 0.778 -7.272 4.921 1.00 92.25 95 GLY A C 1
ATOM 742 O O . GLY A 1 95 ? 1.065 -6.183 4.408 1.00 92.25 95 GLY A O 1
ATOM 743 N N . PHE A 1 96 ? -0.447 -7.609 5.307 1.00 93.94 96 PHE A N 1
ATOM 744 C CA . PHE A 1 96 ? -1.609 -6.750 5.183 1.00 93.94 96 PHE A CA 1
ATOM 745 C C . PHE A 1 96 ? -2.527 -6.942 6.387 1.00 93.94 96 PHE A C 1
ATOM 747 O O . PHE A 1 96 ? -2.861 -8.071 6.745 1.00 93.94 96 PHE A O 1
ATOM 754 N N . TRP A 1 97 ? -2.941 -5.839 7.008 1.00 94.12 97 TRP A N 1
ATOM 755 C CA . TRP A 1 97 ? -3.730 -5.856 8.235 1.00 94.12 97 TRP A CA 1
ATOM 756 C C . TRP A 1 97 ? -4.870 -4.843 8.203 1.00 94.12 97 TRP A C 1
ATOM 758 O O . TRP A 1 97 ? -4.745 -3.755 7.633 1.00 94.12 97 TRP A O 1
ATOM 768 N N . SER A 1 98 ? -5.959 -5.171 8.895 1.00 93.88 98 SER A N 1
ATOM 769 C CA . SER A 1 98 ? -6.960 -4.204 9.338 1.00 93.88 98 SER A CA 1
ATOM 770 C C . SER A 1 98 ? -6.719 -3.836 10.794 1.00 93.88 98 SER A C 1
ATOM 772 O O . SER A 1 98 ? -6.612 -4.723 11.639 1.00 93.88 98 SER A O 1
ATOM 774 N N . HIS A 1 99 ? -6.716 -2.544 11.089 1.00 92.81 99 HIS A N 1
ATOM 775 C CA . HIS A 1 99 ? -6.629 -1.993 12.433 1.00 92.81 99 HIS A CA 1
ATOM 776 C C . HIS A 1 99 ? -7.952 -1.310 12.792 1.00 92.81 99 HIS A C 1
ATOM 778 O O . HIS A 1 99 ? -8.381 -0.381 12.102 1.00 92.81 99 HIS A O 1
ATOM 784 N N . ASN A 1 100 ? -8.615 -1.777 13.849 1.00 93.50 100 ASN A N 1
ATOM 785 C CA . ASN A 1 100 ? -9.821 -1.164 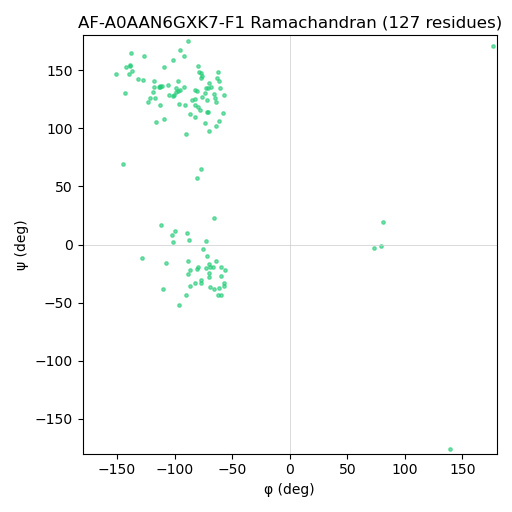14.390 1.00 93.50 100 ASN A CA 1
ATOM 786 C C . ASN A 1 100 ? -9.443 -0.004 15.314 1.00 93.50 100 ASN A C 1
ATOM 788 O O . ASN A 1 100 ? -8.970 -0.207 16.424 1.00 93.50 100 ASN A O 1
ATOM 792 N N . ARG A 1 101 ? -9.721 1.225 14.888 1.00 90.50 101 ARG A N 1
ATOM 793 C CA . ARG A 1 101 ? -9.387 2.447 15.632 1.00 90.50 101 ARG A CA 1
ATOM 794 C C . ARG A 1 101 ? -10.168 2.602 16.938 1.00 90.50 101 ARG A C 1
ATOM 796 O O . ARG A 1 101 ? -9.761 3.397 17.775 1.00 90.50 101 ARG A O 1
ATOM 803 N N . LEU A 1 102 ? -11.299 1.904 17.083 1.00 92.88 102 LEU A N 1
ATOM 804 C CA . LEU A 1 102 ? -12.154 1.996 18.269 1.00 92.88 102 LEU A CA 1
ATOM 805 C C . LEU A 1 102 ? -11.716 1.039 19.375 1.00 92.88 102 LEU A C 1
ATOM 807 O O . LEU A 1 102 ? -11.832 1.380 20.546 1.00 92.88 102 LEU A O 1
ATOM 811 N N . THR A 1 103 ? -11.240 -0.152 19.008 1.00 92.44 103 THR A N 1
ATOM 812 C CA . THR A 1 103 ? -10.858 -1.194 19.975 1.00 92.44 103 THR A CA 1
ATOM 813 C C . THR A 1 103 ? -9.349 -1.394 20.080 1.00 92.44 103 THR A C 1
ATOM 815 O O . THR A 1 103 ? -8.885 -1.977 21.049 1.00 92.44 103 THR A O 1
ATOM 818 N N . GLY A 1 104 ? -8.574 -0.899 19.112 1.00 88.94 104 GLY A N 1
ATOM 819 C CA . GLY A 1 104 ? -7.136 -1.151 18.993 1.00 88.94 104 GLY A CA 1
ATOM 820 C C . GLY A 1 104 ? -6.798 -2.513 18.378 1.00 88.94 104 GLY A C 1
ATOM 821 O O . GLY A 1 104 ? -5.624 -2.818 18.179 1.00 88.94 104 GLY A O 1
ATOM 822 N N . ASP A 1 105 ? -7.802 -3.327 18.042 1.00 91.75 105 ASP A N 1
ATOM 823 C CA . ASP A 1 105 ? -7.570 -4.676 17.533 1.00 91.75 105 ASP A CA 1
ATOM 824 C C . ASP A 1 105 ? -6.970 -4.650 16.129 1.00 91.75 105 ASP A C 1
ATOM 826 O O . ASP A 1 105 ? -7.411 -3.901 15.248 1.00 91.75 105 ASP A O 1
ATOM 830 N N . CYS A 1 106 ? -6.003 -5.534 15.900 1.00 90.69 106 CYS A N 1
ATOM 831 C CA . CYS A 1 106 ? -5.421 -5.778 14.590 1.00 90.69 106 CYS A CA 1
ATOM 832 C C . CYS A 1 106 ? -5.758 -7.192 14.117 1.00 90.69 106 CYS A C 1
ATOM 834 O O . CYS A 1 106 ? -5.624 -8.158 14.864 1.00 90.69 106 CYS A O 1
ATOM 836 N N . ALA A 1 107 ? -6.158 -7.318 12.856 1.00 92.88 107 ALA A N 1
ATOM 837 C CA . ALA A 1 107 ? -6.398 -8.602 12.209 1.00 92.88 107 ALA A CA 1
ATOM 838 C C . ALA A 1 107 ? -5.622 -8.684 10.894 1.00 92.88 107 ALA A C 1
ATOM 840 O O . ALA A 1 107 ? -5.515 -7.695 10.166 1.00 92.88 107 ALA A O 1
ATOM 841 N N . VAL A 1 108 ? -5.076 -9.863 10.601 1.00 93.00 108 VAL A N 1
ATOM 842 C CA . VAL A 1 108 ? -4.328 -10.138 9.370 1.00 93.00 108 VAL A CA 1
ATOM 843 C C . VAL A 1 108 ? -5.312 -10.410 8.238 1.00 93.00 108 VAL A C 1
ATOM 845 O O . VAL A 1 108 ? -6.214 -11.236 8.377 1.00 93.00 108 VAL A O 1
ATOM 848 N N . PHE A 1 109 ? -5.111 -9.767 7.093 1.00 90.81 109 PHE A N 1
ATOM 849 C CA . PHE A 1 109 ? -5.748 -10.195 5.857 1.00 90.81 109 PHE A CA 1
ATOM 850 C C . PHE A 1 109 ? -4.944 -11.340 5.249 1.00 90.81 109 PHE A C 1
ATOM 852 O O . PHE A 1 109 ? -3.775 -11.182 4.902 1.00 90.81 109 PHE A O 1
ATOM 859 N N . THR A 1 110 ? -5.578 -12.498 5.081 1.00 83.94 110 THR A N 1
ATOM 860 C CA . THR A 1 110 ? -4.982 -13.597 4.321 1.00 83.94 110 THR A CA 1
ATOM 861 C C . THR A 1 110 ? -5.043 -13.249 2.843 1.00 83.94 110 THR A C 1
ATOM 863 O O . THR A 1 110 ? -6.108 -13.296 2.220 1.00 83.94 110 THR A O 1
ATOM 866 N N . LEU A 1 111 ? -3.910 -12.866 2.278 1.00 76.69 111 LEU A N 1
ATOM 867 C CA . LEU A 1 111 ? -3.840 -12.528 0.874 1.00 76.69 111 LEU A CA 1
ATOM 868 C C . LEU A 1 111 ? -3.697 -13.813 0.040 1.00 76.69 111 LEU A C 1
ATOM 870 O O . LEU A 1 111 ? -2.826 -14.646 0.272 1.00 76.69 111 LEU A O 1
ATOM 874 N N . LYS A 1 112 ? -4.591 -14.008 -0.934 1.00 64.94 112 LYS A N 1
ATOM 875 C CA . LYS A 1 112 ? -4.611 -15.227 -1.765 1.00 64.94 112 LYS A CA 1
ATOM 876 C C . LYS A 1 112 ? -3.716 -15.123 -3.013 1.00 64.94 112 LYS A C 1
ATOM 878 O O . LYS A 1 112 ? -3.454 -16.139 -3.645 1.00 64.94 112 LYS A O 1
ATOM 883 N N . ASN A 1 113 ? -3.269 -13.917 -3.387 1.00 65.38 113 ASN A N 1
ATOM 884 C CA . ASN A 1 113 ? -2.526 -13.635 -4.626 1.00 65.38 113 ASN A CA 1
ATOM 885 C C . ASN A 1 113 ? -1.459 -12.531 -4.435 1.00 65.38 113 ASN A C 1
ATOM 887 O O . ASN A 1 113 ? -1.569 -11.446 -5.007 1.00 65.38 113 ASN A O 1
ATOM 891 N N . ASP A 1 114 ? -0.396 -12.826 -3.685 1.00 80.25 114 ASP A N 1
ATOM 892 C CA . 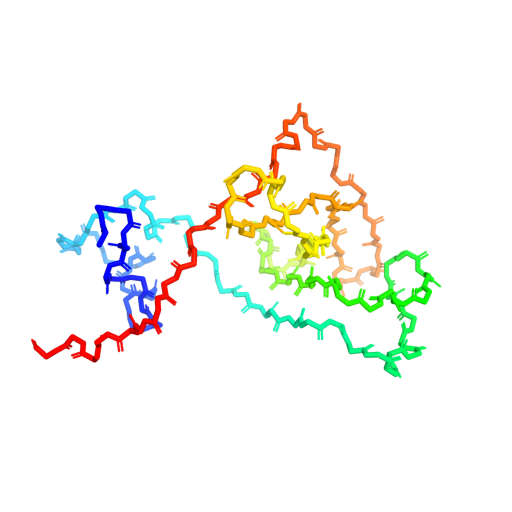ASP A 1 114 ? 0.674 -11.873 -3.323 1.00 80.25 114 ASP A CA 1
ATOM 893 C C . ASP A 1 114 ? 1.725 -11.653 -4.401 1.00 80.25 114 ASP A C 1
ATOM 895 O O . ASP A 1 114 ? 2.931 -11.828 -4.204 1.00 80.25 114 ASP A O 1
ATOM 899 N N . ARG A 1 115 ? 1.282 -11.237 -5.585 1.00 89.06 115 ARG A N 1
ATOM 900 C CA . ARG A 1 115 ? 2.228 -10.814 -6.616 1.00 89.06 115 ARG A CA 1
ATOM 901 C C . ARG A 1 115 ? 2.827 -9.466 -6.235 1.00 89.06 115 ARG A C 1
ATOM 903 O O . ARG A 1 115 ? 2.115 -8.545 -5.843 1.00 89.06 115 ARG A O 1
ATOM 910 N N . ALA A 1 116 ? 4.146 -9.360 -6.373 1.00 91.38 116 ALA A N 1
ATOM 911 C CA . ALA A 1 116 ? 4.844 -8.097 -6.192 1.00 91.38 116 ALA A CA 1
ATOM 912 C C . ALA A 1 116 ? 4.377 -7.068 -7.231 1.00 91.38 116 ALA A C 1
ATOM 914 O O . ALA A 1 116 ? 4.071 -7.419 -8.374 1.00 91.38 116 ALA A O 1
ATOM 915 N N . PHE A 1 117 ? 4.379 -5.793 -6.851 1.00 90.56 117 PHE A N 1
ATOM 916 C CA . PHE A 1 117 ? 4.192 -4.701 -7.800 1.00 90.56 117 PHE A CA 1
ATOM 917 C C . PHE A 1 117 ? 5.522 -4.395 -8.473 1.00 90.56 117 PHE A C 1
ATOM 919 O O . PHE A 1 117 ? 6.534 -4.272 -7.789 1.00 90.56 117 PHE A O 1
ATOM 926 N N . TYR A 1 118 ? 5.525 -4.253 -9.795 1.00 89.31 118 TYR A N 1
ATOM 927 C CA . TYR A 1 118 ? 6.722 -3.962 -10.582 1.00 89.31 118 TYR A CA 1
ATOM 928 C C . TYR A 1 118 ? 6.561 -2.620 -11.276 1.00 89.31 118 TYR A C 1
ATOM 930 O O . TYR A 1 118 ? 5.492 -2.317 -11.800 1.00 89.31 118 TYR A O 1
ATOM 938 N N . TRP A 1 119 ? 7.633 -1.836 -11.332 1.00 86.81 119 TRP A N 1
ATOM 939 C CA . TRP A 1 119 ? 7.647 -0.613 -12.128 1.00 86.81 119 TRP A CA 1
ATOM 9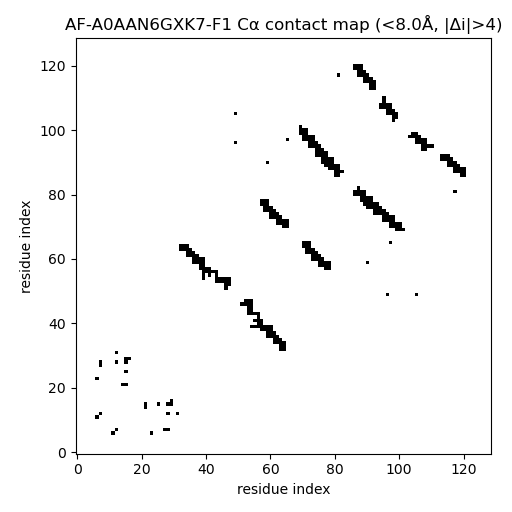40 C C . TRP A 1 119 ? 9.000 -0.390 -12.787 1.00 86.81 119 TRP A C 1
ATOM 942 O O . TRP A 1 119 ? 10.059 -0.822 -12.316 1.00 86.81 119 TRP A O 1
ATOM 952 N N . SER A 1 120 ? 8.944 0.308 -13.916 1.00 80.44 120 SER A N 1
ATOM 953 C CA . SER A 1 120 ? 10.123 0.672 -14.689 1.00 80.44 120 SER A CA 1
ATOM 954 C C . SER A 1 120 ? 10.864 1.833 -14.036 1.00 80.44 120 SER A C 1
ATOM 956 O O . SER A 1 120 ? 10.256 2.777 -13.530 1.00 80.44 120 SER A O 1
ATOM 958 N N . ARG A 1 121 ? 12.199 1.803 -14.101 1.00 78.31 121 ARG A N 1
ATOM 959 C CA . ARG A 1 121 ? 13.003 2.990 -13.799 1.00 78.31 121 ARG A CA 1
ATOM 960 C C . ARG A 1 121 ? 12.853 3.994 -14.933 1.00 78.31 121 ARG A C 1
ATOM 962 O O . ARG A 1 121 ? 13.163 3.680 -16.080 1.00 78.31 121 ARG A O 1
ATOM 969 N N . VAL A 1 122 ? 12.440 5.211 -14.608 1.00 74.62 122 VAL A N 1
ATOM 970 C CA . VAL A 1 122 ? 12.484 6.335 -15.547 1.00 74.62 122 VAL A CA 1
ATOM 971 C C . VAL A 1 122 ? 13.725 7.178 -15.267 1.00 74.62 122 VAL A C 1
ATOM 973 O O . VAL A 1 122 ? 14.054 7.443 -14.114 1.00 74.62 122 VAL A O 1
ATOM 976 N N . ARG A 1 123 ? 14.455 7.559 -16.324 1.00 73.25 123 ARG A N 1
ATOM 977 C CA . ARG A 1 123 ? 15.661 8.403 -16.205 1.00 73.25 123 ARG A CA 1
ATOM 978 C C . ARG A 1 123 ? 15.325 9.833 -15.795 1.00 73.25 123 ARG A C 1
ATOM 980 O O . ARG A 1 123 ? 16.085 10.449 -15.062 1.00 73.25 123 ARG A O 1
ATOM 987 N N . SER A 1 124 ? 14.211 10.349 -16.294 1.00 75.06 124 SER A N 1
ATOM 988 C CA . SER A 1 124 ? 13.698 11.667 -15.959 1.00 75.06 124 SER A CA 1
ATOM 989 C C . SER A 1 124 ? 12.182 11.668 -16.091 1.00 75.06 124 SER A C 1
ATOM 991 O O . SER A 1 124 ? 11.612 10.990 -16.950 1.00 75.06 124 SER A O 1
ATOM 993 N N . TYR A 1 125 ? 11.538 12.444 -15.232 1.00 67.75 125 TYR A N 1
ATOM 994 C CA . TYR A 1 125 ? 10.171 12.882 -15.445 1.00 67.75 125 TYR A CA 1
ATOM 995 C C . TYR A 1 125 ? 10.273 14.210 -16.193 1.00 67.75 125 TYR A C 1
ATOM 997 O O . TYR A 1 125 ? 10.911 15.142 -15.703 1.00 67.75 125 TYR A O 1
ATOM 1005 N N . LYS A 1 126 ? 9.708 14.307 -17.399 1.00 64.50 126 LYS A N 1
ATOM 1006 C CA . LYS A 1 126 ? 9.413 15.636 -17.942 1.00 64.50 126 LYS A CA 1
ATOM 1007 C C . LYS A 1 126 ? 8.255 16.186 -17.115 1.00 64.50 126 LYS A C 1
ATOM 1009 O O . LYS A 1 126 ? 7.299 15.451 -16.870 1.00 64.50 126 LYS A O 1
ATOM 1014 N N . MET A 1 127 ? 8.338 17.444 -16.692 1.00 59.72 127 MET A N 1
ATOM 1015 C CA . MET A 1 127 ? 7.140 18.170 -16.274 1.00 59.72 127 MET A CA 1
ATOM 1016 C C . MET A 1 127 ? 6.256 18.220 -17.518 1.00 59.72 127 MET A C 1
ATOM 1018 O O . MET A 1 127 ? 6.643 18.833 -18.511 1.00 59.72 127 MET A O 1
ATOM 1022 N N . GLY A 1 128 ? 5.181 17.432 -17.531 1.00 56.09 128 GLY A N 1
ATOM 1023 C CA . GLY A 1 128 ? 4.208 17.466 -18.613 1.00 56.09 128 GLY A CA 1
ATOM 1024 C C . GLY A 1 128 ? 3.555 18.839 -18.601 1.00 56.09 128 GLY A C 1
ATOM 1025 O O . GLY A 1 128 ? 2.751 19.100 -17.711 1.00 56.09 128 GLY A O 1
ATOM 1026 N N . TYR A 1 129 ? 3.978 19.701 -19.522 1.00 41.44 129 TYR A N 1
ATOM 1027 C CA . TYR A 1 129 ? 3.259 20.907 -19.918 1.00 41.44 129 TYR A CA 1
ATOM 1028 C C . TYR A 1 129 ? 2.419 20.576 -21.147 1.00 41.44 129 TYR A C 1
ATOM 1030 O O . TYR A 1 129 ? 2.937 19.818 -22.004 1.00 41.44 129 TYR A O 1
#

Nearest PDB structures (foldseek):
  8rza-assembly1_A-2  TM=4.301E-01  e=1.944E+00  Pyrococcus furiosus
  4ncj-assembly1_A  TM=4.297E-01  e=7.904E+00  Pyrococcus furiosus DSM 3638
  3qkt-assembly2_C  TM=3.707E-01  e=9.353E+00  Pyrococcus furiosus
  3kn4-assembly1_A  TM=2.801E-01  e=5.971E+00  Arthrobacter globiformis

Secondary structure (DSSP, 8-state):
-TT--TT--HHHHHHHHH-TT--S-HHHHHT---EEEEEPPTT--PBPTTT-PBPPTTEEEEEEE-SSTTEEEEEEEEEEE--SSS--EEEEEEEEEEEETTT--EEE---S--PPEEEPPPS------

Radius of gyration: 17.19 Å; Cα contacts (8 Å, |Δi|>4): 197; chains: 1; bounding box: 41×36×42 Å

Foldseek 3Di:
DVPDQPQPDPVVLVCLVPPPPDPRDNPVSVPDWDKDKDFDAPPQQDQDLQPRHGDDHQKIWIWTQDPDNQKIKIWIWHWAAPDDPARKIKTFGPFIWIAGNVPRDIDTDDDPDGDIDIDHDDPDDDPDD

Sequence (129 aa):
PADVVHYLLKENLHAHHHRQDSMLPSAVMKDALRGRWRLSGPASSVRDAVTGEVEAEGEVHVETEGVVPKYTYRMHFALAQAGKGARNNKLAWKGFWSHNRLTGDCAVFTLKNDRAFYWSRVRSYKMGY